Protein AF-A0A1Y3G9Q3-F1 (afdb_monomer_lite)

Organism: NCBI:txid1927129

pLDDT: mean 92.78, std 6.68, range [58.56, 98.31]

Sequence (67 aa):
MLDPEGNTTKRSLELLGYNNVNQVRVGKKIFLEIDGSSKEQVIEDVDKMCRKLLANPVIHNYEIRVD

Radius of gyration: 16.41 Å; chains: 1; bounding box: 32×18×43 Å

InterPro domains:
  IPR003850 Phosphoribosylformylglycinamidine synthase subunit PurS [PF02700] (1-66)
  IPR003850 Phosphoribosylformylglycinamidine synthase subunit PurS [PTHR34696] (1-66)
  IPR003850 Phosphoribosylformylglycinamidine synthase subunit PurS [TIGR00302] (1-66)
  IPR036604 Phosphoribosylformylglycinamidine synthase subunit PurS-like superfamily [G3DSA:3.30.1280.10] (1-67)
  IPR036604 Phosphoribosylformylglycinamidine synthase subunit PurS-like superfamily [SSF82697] (1-65)

Structure (mmCIF, N/CA/C/O backbone):
data_AF-A0A1Y3G9Q3-F1
#
_entry.id   AF-A0A1Y3G9Q3-F1
#
loop_
_atom_site.group_PDB
_atom_site.id
_atom_site.type_symbol
_atom_site.label_atom_id
_atom_site.label_alt_id
_atom_site.label_comp_id
_atom_site.label_asym_id
_atom_site.label_entity_id
_atom_site.label_seq_id
_atom_site.pdbx_PDB_ins_code
_atom_site.Cartn_x
_atom_site.Cartn_y
_atom_site.Cartn_z
_atom_site.occupancy
_atom_site.B_iso_or_equiv
_atom_site.auth_seq_id
_atom_site.auth_comp_id
_atom_site.auth_asym_id
_atom_site.auth_atom_id
_atom_site.pdbx_PDB_model_num
ATOM 1 N N . MET A 1 1 ? 8.887 10.186 -2.509 1.00 58.56 1 MET A N 1
ATOM 2 C CA . MET A 1 1 ? 9.851 9.068 -2.527 1.00 58.56 1 MET A CA 1
ATOM 3 C C . MET A 1 1 ? 10.009 8.617 -3.968 1.00 58.56 1 MET A C 1
ATOM 5 O O . MET A 1 1 ? 8.991 8.506 -4.642 1.00 58.56 1 MET A O 1
ATOM 9 N N . LEU A 1 2 ? 11.238 8.440 -4.460 1.00 64.38 2 LEU A N 1
ATOM 10 C CA . LEU A 1 2 ? 11.450 7.756 -5.740 1.00 64.38 2 LEU A CA 1
ATOM 11 C C . LEU A 1 2 ? 10.940 6.318 -5.565 1.00 64.38 2 LEU A C 1
ATOM 13 O O . LEU A 1 2 ? 11.289 5.700 -4.567 1.00 64.38 2 LEU A O 1
ATOM 17 N N . ASP A 1 3 ? 10.110 5.825 -6.481 1.00 82.19 3 ASP A N 1
ATOM 18 C CA . ASP A 1 3 ? 9.649 4.431 -6.539 1.00 82.19 3 ASP A CA 1
ATOM 19 C C . ASP A 1 3 ? 10.424 3.739 -7.679 1.00 82.19 3 ASP A C 1
ATOM 21 O O . ASP A 1 3 ? 10.031 3.850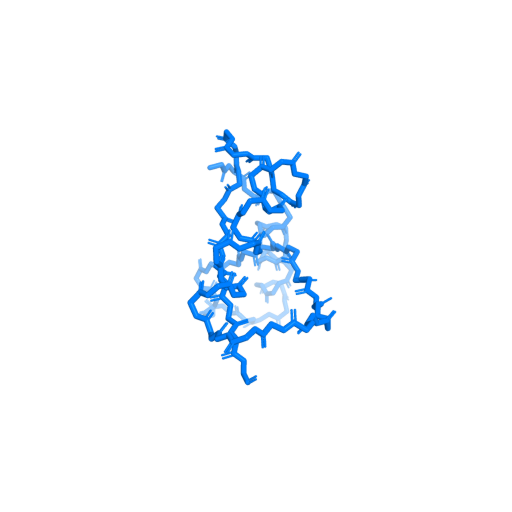 -8.848 1.00 82.19 3 ASP A O 1
ATOM 25 N N . PRO A 1 4 ? 11.593 3.120 -7.399 1.00 88.50 4 PRO A N 1
ATOM 26 C CA . PRO A 1 4 ? 12.423 2.508 -8.436 1.00 88.50 4 PRO A CA 1
ATOM 27 C C . PRO A 1 4 ? 11.703 1.358 -9.144 1.00 88.50 4 PRO A C 1
ATOM 29 O O . PRO A 1 4 ? 11.938 1.117 -10.330 1.00 88.50 4 PRO A O 1
ATOM 32 N N . GLU A 1 5 ? 10.810 0.673 -8.433 1.00 91.12 5 GLU A N 1
ATOM 33 C CA . GLU A 1 5 ? 10.045 -0.456 -8.947 1.00 91.12 5 GLU A CA 1
ATOM 34 C C . GLU A 1 5 ? 8.966 0.014 -9.928 1.00 91.12 5 GLU A C 1
ATOM 36 O O . GLU A 1 5 ? 8.874 -0.503 -11.045 1.00 91.12 5 GLU A O 1
ATOM 41 N N . GLY A 1 6 ? 8.233 1.077 -9.579 1.00 94.75 6 GLY A N 1
ATOM 42 C CA . GLY A 1 6 ? 7.297 1.743 -10.487 1.00 94.75 6 GLY A CA 1
ATOM 43 C C . GLY A 1 6 ? 7.976 2.231 -11.768 1.00 94.75 6 GLY A C 1
ATOM 44 O O . GLY A 1 6 ? 7.495 1.967 -12.870 1.00 94.75 6 GLY A O 1
ATOM 45 N N . ASN A 1 7 ? 9.150 2.859 -11.657 1.00 94.44 7 ASN A N 1
ATOM 46 C CA . ASN A 1 7 ? 9.911 3.305 -12.830 1.00 94.44 7 ASN A CA 1
ATOM 47 C C . ASN A 1 7 ? 10.368 2.145 -13.724 1.00 94.44 7 ASN A C 1
ATOM 49 O O . ASN A 1 7 ? 10.298 2.246 -14.949 1.00 94.44 7 ASN A O 1
ATOM 53 N N . THR A 1 8 ? 10.827 1.048 -13.123 1.00 95.88 8 THR A N 1
ATOM 54 C CA . THR A 1 8 ? 11.242 -0.150 -13.866 1.00 95.88 8 THR A CA 1
ATOM 55 C C . THR A 1 8 ? 10.052 -0.764 -14.597 1.00 95.88 8 THR A C 1
ATOM 57 O O . THR A 1 8 ? 10.128 -1.010 -15.798 1.00 95.88 8 THR A O 1
ATOM 60 N N . THR A 1 9 ? 8.918 -0.901 -13.910 1.00 96.62 9 THR A N 1
ATOM 61 C CA . THR A 1 9 ? 7.677 -1.434 -14.486 1.00 96.62 9 THR A CA 1
ATOM 62 C C .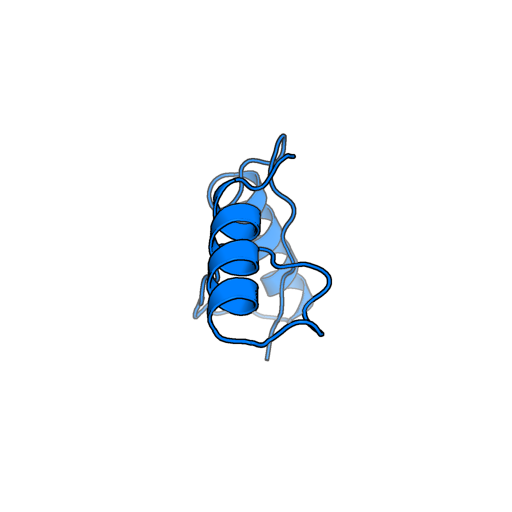 THR A 1 9 ? 7.161 -0.557 -15.627 1.00 96.62 9 THR A C 1
ATOM 64 O O . THR A 1 9 ? 6.790 -1.077 -16.678 1.00 96.62 9 THR A O 1
ATOM 67 N N . LYS A 1 10 ? 7.194 0.776 -15.476 1.00 97.31 10 LYS A N 1
ATOM 68 C CA . LYS A 1 10 ? 6.833 1.720 -16.547 1.00 97.31 10 LYS A CA 1
ATOM 69 C C . LYS A 1 10 ? 7.679 1.493 -17.800 1.00 97.31 10 LYS A C 1
ATOM 71 O O . LYS A 1 10 ? 7.122 1.370 -18.884 1.00 97.31 10 LYS A O 1
ATOM 76 N N . ARG A 1 11 ? 9.003 1.378 -17.652 1.00 96.56 11 ARG A N 1
ATOM 77 C CA . ARG A 1 11 ? 9.910 1.101 -18.780 1.00 96.56 11 ARG A CA 1
ATOM 78 C C . ARG A 1 11 ? 9.597 -0.233 -19.455 1.00 96.56 11 ARG A C 1
ATOM 80 O O . ARG A 1 11 ? 9.608 -0.313 -20.677 1.00 96.56 11 ARG A O 1
ATOM 87 N N . SER A 1 12 ? 9.289 -1.275 -18.683 1.00 97.94 12 SER A N 1
ATOM 88 C CA . SER A 1 12 ? 8.863 -2.561 -19.247 1.00 97.94 12 SER A CA 1
ATOM 89 C C . SER A 1 12 ? 7.571 -2.433 -20.060 1.00 97.94 12 SER A C 1
ATOM 91 O O . SER A 1 12 ? 7.484 -3.004 -21.142 1.00 97.94 12 SER A O 1
ATOM 93 N N . LEU A 1 13 ? 6.593 -1.657 -19.586 1.00 98.12 13 LEU A N 1
ATOM 94 C CA . LEU A 1 13 ? 5.352 -1.391 -20.324 1.00 98.12 13 LEU A CA 1
ATOM 95 C C . LEU A 1 13 ? 5.604 -0.607 -21.622 1.00 98.12 13 LEU A C 1
ATOM 97 O O . LEU A 1 13 ? 5.024 -0.946 -22.652 1.00 98.12 13 LEU A O 1
ATOM 101 N N . GLU A 1 14 ? 6.504 0.380 -21.601 1.00 97.81 14 GLU A N 1
ATOM 102 C CA . GLU A 1 14 ? 6.931 1.117 -22.801 1.00 97.81 14 GLU A CA 1
ATOM 103 C C . GLU A 1 14 ? 7.565 0.182 -23.844 1.00 97.81 14 GLU A C 1
ATOM 105 O O . GLU A 1 14 ? 7.187 0.221 -25.014 1.00 97.81 14 GLU A O 1
ATOM 110 N N . LEU A 1 15 ? 8.465 -0.719 -23.425 1.00 98.00 15 LEU A N 1
ATOM 111 C CA . LEU A 1 15 ? 9.086 -1.718 -24.311 1.00 98.00 15 LEU A CA 1
ATOM 112 C C . LEU A 1 15 ? 8.069 -2.692 -24.929 1.00 98.00 15 LEU A C 1
ATOM 114 O O . LEU A 1 15 ? 8.303 -3.209 -26.020 1.00 98.00 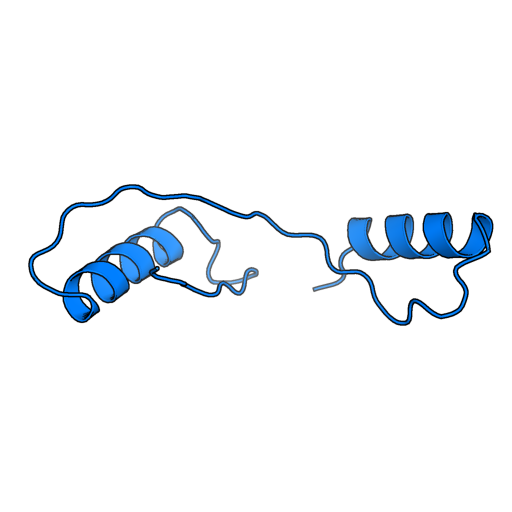15 LEU A O 1
ATOM 118 N N . LEU A 1 16 ? 6.941 -2.928 -24.255 1.00 98.31 16 LEU A N 1
ATOM 119 C CA . LEU A 1 16 ? 5.825 -3.737 -24.756 1.00 98.31 16 LEU A CA 1
ATOM 120 C C . LEU A 1 16 ? 4.851 -2.942 -25.651 1.00 98.31 16 LEU A C 1
ATOM 122 O O . LEU A 1 16 ? 3.871 -3.504 -26.133 1.00 98.31 16 LEU A O 1
ATOM 126 N N . GLY A 1 17 ? 5.107 -1.651 -25.892 1.00 98.31 17 GLY A N 1
ATOM 127 C CA . GLY A 1 17 ? 4.307 -0.787 -26.766 1.00 98.31 17 GLY A CA 1
ATOM 128 C C . GLY A 1 17 ? 3.213 0.023 -26.061 1.00 98.31 17 GLY A C 1
ATOM 129 O O . GLY A 1 17 ? 2.505 0.789 -26.720 1.00 98.31 17 GLY A O 1
ATOM 130 N N . TYR A 1 18 ? 3.078 -0.078 -24.735 1.00 98.31 18 TYR A N 1
ATOM 131 C CA . TYR A 1 18 ? 2.087 0.668 -23.949 1.00 98.31 18 TYR A CA 1
ATOM 132 C C . TYR A 1 18 ? 2.569 2.090 -23.618 1.00 98.31 18 TYR A C 1
ATOM 134 O O . TYR A 1 18 ? 2.803 2.451 -22.466 1.00 98.31 18 TYR A O 1
ATOM 142 N N . ASN A 1 19 ? 2.700 2.927 -24.647 1.00 95.88 19 ASN A N 1
ATOM 143 C CA . ASN A 1 19 ? 3.235 4.291 -24.528 1.00 95.88 19 ASN A CA 1
ATOM 144 C C . ASN A 1 19 ? 2.278 5.299 -23.857 1.00 95.88 19 ASN A C 1
ATOM 146 O O . ASN A 1 19 ? 2.655 6.441 -23.617 1.00 95.88 19 ASN A O 1
ATOM 150 N N . ASN A 1 20 ? 1.036 4.905 -23.559 1.00 97.50 20 ASN A N 1
ATOM 151 C CA . ASN A 1 20 ? 0.032 5.752 -22.906 1.00 97.50 20 ASN A CA 1
ATOM 152 C C . ASN A 1 20 ? 0.080 5.696 -21.364 1.00 97.50 20 ASN A C 1
ATOM 154 O O . ASN A 1 20 ? -0.737 6.335 -20.699 1.00 97.50 20 ASN A O 1
ATOM 158 N N . VAL A 1 21 ? 1.007 4.930 -20.779 1.00 97.38 21 VAL A N 1
ATOM 159 C CA . VAL A 1 21 ? 1.165 4.821 -19.323 1.00 97.38 21 VAL A CA 1
ATOM 160 C C . VAL A 1 21 ? 2.075 5.935 -18.807 1.00 97.38 21 VAL A C 1
ATOM 162 O O . VAL A 1 21 ? 3.299 5.871 -18.898 1.00 97.38 21 VAL A O 1
ATOM 165 N N . ASN A 1 22 ? 1.472 6.961 -18.208 1.00 95.19 22 ASN A N 1
ATOM 166 C CA . ASN A 1 22 ? 2.210 8.140 -17.744 1.00 95.19 22 ASN A CA 1
ATOM 167 C C . ASN A 1 22 ? 2.984 7.902 -16.441 1.00 95.19 22 ASN A C 1
ATOM 169 O O . ASN A 1 22 ? 4.056 8.470 -16.237 1.00 95.19 22 ASN A O 1
ATOM 173 N N . GLN A 1 23 ? 2.456 7.063 -15.551 1.00 94.38 23 GLN A N 1
ATOM 174 C CA . GLN A 1 23 ? 3.052 6.783 -14.252 1.00 94.38 23 GLN A CA 1
ATOM 175 C C . GLN A 1 23 ? 2.633 5.394 -13.776 1.00 94.38 23 GLN A C 1
ATOM 177 O O . GLN A 1 23 ? 1.478 5.003 -13.929 1.00 94.38 23 GLN A O 1
ATOM 182 N N . VAL A 1 24 ? 3.565 4.677 -13.153 1.00 94.81 24 VAL A N 1
ATOM 183 C CA . VAL A 1 24 ? 3.288 3.446 -12.410 1.00 94.81 24 VAL A CA 1
ATOM 184 C C . VAL A 1 24 ? 3.692 3.687 -10.962 1.00 94.81 24 VAL A C 1
ATOM 186 O O . VAL A 1 24 ? 4.721 4.308 -10.697 1.00 94.81 24 VAL A O 1
ATOM 189 N N . ARG A 1 25 ? 2.860 3.221 -10.033 1.00 91.00 25 ARG A N 1
ATOM 190 C CA . ARG A 1 25 ? 3.162 3.186 -8.602 1.00 91.00 25 ARG A CA 1
ATOM 191 C C . ARG A 1 25 ? 3.004 1.754 -8.132 1.00 91.00 25 ARG A C 1
ATOM 193 O O . ARG A 1 25 ? 1.972 1.145 -8.411 1.00 91.00 25 ARG A O 1
ATOM 200 N N . VAL A 1 26 ? 3.997 1.247 -7.419 1.00 89.38 26 VAL A N 1
ATOM 201 C CA . VAL A 1 26 ? 3.933 -0.067 -6.784 1.00 89.38 26 VAL A CA 1
ATOM 202 C C . VAL A 1 26 ? 3.751 0.131 -5.285 1.00 89.38 26 VAL A C 1
ATOM 204 O O . VAL A 1 26 ? 4.297 1.050 -4.676 1.00 89.38 26 VAL A O 1
ATOM 207 N N . GLY A 1 27 ? 2.897 -0.690 -4.685 1.00 87.88 27 GLY A N 1
ATOM 208 C CA . GLY A 1 27 ? 2.553 -0.577 -3.278 1.00 87.88 27 GLY A CA 1
ATOM 209 C C . GLY A 1 27 ? 1.959 -1.866 -2.736 1.00 87.88 27 GLY A C 1
ATOM 210 O O . GLY A 1 27 ? 1.605 -2.778 -3.482 1.00 87.88 27 GLY A O 1
ATOM 211 N N . LYS A 1 28 ? 1.847 -1.934 -1.411 1.00 89.50 28 LYS A N 1
ATOM 212 C CA . LYS A 1 28 ? 1.296 -3.090 -0.705 1.00 89.50 28 LYS A CA 1
ATOM 213 C C . LYS A 1 28 ? -0.211 -2.925 -0.519 1.00 89.50 28 LYS A C 1
ATOM 215 O O . LYS A 1 28 ? -0.657 -1.869 -0.079 1.00 89.50 28 LYS A O 1
ATOM 220 N N . LYS A 1 29 ? -0.981 -3.981 -0.790 1.00 93.62 29 LYS A N 1
ATOM 221 C CA . LYS A 1 29 ? -2.397 -4.083 -0.409 1.00 93.62 29 LYS A CA 1
ATOM 222 C C . LYS A 1 29 ? -2.533 -5.110 0.712 1.00 93.62 29 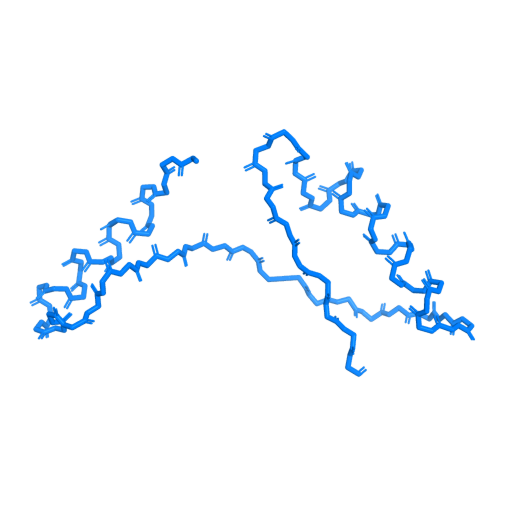LYS A C 1
ATOM 224 O O . LYS A 1 29 ? -2.006 -6.213 0.591 1.00 93.62 29 LYS A O 1
ATOM 229 N N . ILE A 1 30 ? -3.195 -4.731 1.801 1.00 95.00 30 ILE A N 1
ATOM 230 C CA . ILE A 1 30 ? -3.421 -5.585 2.972 1.00 95.00 30 ILE A CA 1
ATOM 231 C C . ILE A 1 30 ? -4.929 -5.754 3.118 1.00 95.00 30 ILE A C 1
ATOM 233 O O . ILE A 1 30 ? -5.655 -4.763 3.127 1.00 95.00 30 ILE A O 1
ATOM 237 N N . PHE A 1 31 ? -5.382 -7.001 3.200 1.00 96.19 31 PHE A N 1
ATOM 238 C CA . PHE A 1 31 ? -6.769 -7.338 3.494 1.00 96.19 31 PHE A CA 1
ATOM 239 C C . PHE A 1 31 ? -6.858 -7.747 4.957 1.00 96.19 31 PHE A C 1
ATOM 241 O O . PHE A 1 31 ? -6.034 -8.533 5.426 1.00 96.19 31 PHE A O 1
ATOM 248 N N . LEU A 1 32 ? -7.827 -7.177 5.663 1.00 94.88 32 LEU A N 1
ATOM 249 C CA . LEU A 1 32 ? -8.079 -7.441 7.069 1.00 94.88 32 LEU A CA 1
ATOM 250 C C . LEU A 1 32 ? -9.538 -7.852 7.206 1.00 94.88 32 LEU A C 1
ATOM 252 O O . LEU A 1 32 ? -10.421 -7.167 6.697 1.00 94.88 32 LEU A O 1
ATOM 256 N N . GLU A 1 33 ? -9.763 -8.952 7.903 1.00 95.69 33 GLU A N 1
ATOM 257 C CA . GLU A 1 33 ? -11.068 -9.305 8.442 1.00 95.69 33 GLU A CA 1
ATOM 258 C C . GLU A 1 33 ? -11.035 -8.917 9.919 1.00 95.69 33 GLU A C 1
ATOM 260 O O . GLU A 1 33 ? -10.128 -9.324 10.651 1.00 95.69 33 GLU A O 1
ATOM 265 N N . ILE A 1 34 ? -11.934 -8.024 10.325 1.00 93.19 34 ILE A N 1
ATOM 266 C CA . ILE A 1 34 ? -11.924 -7.414 11.652 1.00 93.19 34 ILE A CA 1
ATOM 267 C C . ILE A 1 34 ? -13.355 -7.201 12.129 1.00 93.19 34 ILE A C 1
ATOM 269 O O . ILE A 1 34 ? -14.185 -6.645 11.411 1.00 93.19 34 ILE A O 1
ATOM 273 N N . ASP A 1 35 ? -13.621 -7.623 13.359 1.00 94.38 35 ASP A N 1
ATOM 274 C CA . ASP A 1 35 ? -14.881 -7.343 14.031 1.00 94.38 35 ASP A CA 1
ATOM 275 C C . ASP A 1 35 ? -14.877 -5.920 14.596 1.00 94.38 35 ASP A C 1
ATOM 277 O O . ASP A 1 35 ? -13.874 -5.442 15.131 1.00 94.38 35 ASP A O 1
ATOM 281 N N . GLY A 1 36 ? -16.022 -5.246 14.536 1.00 91.50 36 GLY A N 1
ATOM 282 C CA . GLY A 1 36 ? -16.181 -3.929 15.135 1.00 91.50 36 GLY A CA 1
ATOM 283 C C . GLY A 1 36 ? -17.638 -3.546 15.332 1.00 91.50 36 GLY A C 1
ATOM 284 O O . GLY A 1 36 ? -18.536 -4.032 14.649 1.00 91.50 36 GLY A O 1
ATOM 285 N N . SE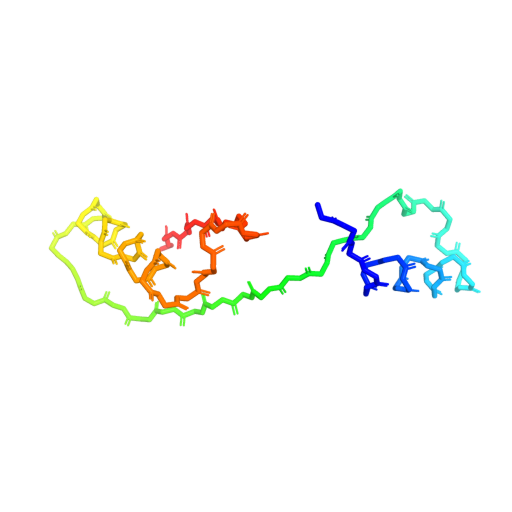R A 1 37 ? -17.872 -2.664 16.297 1.00 91.25 37 SER A N 1
ATOM 286 C CA . SER A 1 37 ? -19.208 -2.179 16.654 1.00 91.25 37 SER A CA 1
ATOM 287 C C . SER A 1 37 ? -19.724 -1.081 15.719 1.00 91.25 37 SER A C 1
ATOM 289 O O . SER A 1 37 ? -20.930 -0.847 15.663 1.00 91.25 37 SER A O 1
ATOM 291 N N . SER A 1 38 ? -18.832 -0.408 14.986 1.00 95.31 38 SER A N 1
ATOM 292 C CA . SER A 1 38 ? -19.172 0.555 13.937 1.00 95.31 38 SER A CA 1
ATOM 293 C C . SER A 1 38 ? -18.039 0.697 12.918 1.00 95.31 38 SER A C 1
ATOM 295 O O . SER A 1 38 ? -16.887 0.345 13.188 1.00 95.31 38 SER A O 1
ATOM 297 N N . LYS A 1 39 ? -18.357 1.263 11.749 1.00 94.00 39 LYS A N 1
ATOM 298 C CA . LYS A 1 39 ? -17.376 1.546 10.693 1.00 94.00 39 LYS A CA 1
ATOM 299 C C . LYS A 1 39 ? -16.299 2.526 11.168 1.00 94.00 39 LYS A C 1
ATOM 301 O O . LYS A 1 39 ? -15.128 2.351 10.848 1.00 94.00 39 LYS A O 1
ATOM 306 N N . GLU A 1 40 ? -16.682 3.534 11.945 1.00 95.31 40 GLU A N 1
ATOM 307 C CA . GLU A 1 40 ? -15.776 4.558 12.471 1.00 95.31 40 GLU A CA 1
ATOM 308 C C . GLU A 1 40 ? -14.764 3.949 13.444 1.00 95.31 40 GLU A C 1
ATOM 310 O O . GLU A 1 40 ? -13.570 4.222 13.327 1.00 95.31 40 GLU A O 1
ATOM 315 N N . GLN A 1 41 ? -15.227 3.069 14.342 1.00 95.50 41 GLN A N 1
ATOM 316 C CA . GLN A 1 41 ? -14.358 2.363 15.283 1.00 95.50 41 GLN A CA 1
ATOM 317 C C . GLN A 1 41 ? -13.345 1.478 14.545 1.00 95.50 41 GLN A C 1
ATOM 319 O O . GLN A 1 41 ? -12.151 1.531 14.837 1.00 95.50 41 GLN A O 1
ATOM 324 N N . VAL A 1 42 ? -13.801 0.720 13.539 1.00 96.56 42 VAL A N 1
ATOM 325 C CA . VAL A 1 42 ? -12.921 -0.122 12.710 1.00 96.56 42 VAL A CA 1
ATOM 326 C C . VAL A 1 42 ? -11.856 0.716 12.004 1.00 96.56 42 VAL A C 1
ATOM 328 O O . VAL A 1 42 ? -10.682 0.351 12.008 1.00 96.56 42 VAL A O 1
ATOM 331 N N . ILE A 1 43 ? -12.232 1.856 11.418 1.00 96.12 43 ILE A N 1
ATOM 332 C CA . ILE A 1 43 ? -11.278 2.740 10.734 1.00 96.12 43 ILE A CA 1
ATOM 333 C C . ILE A 1 43 ? -10.233 3.281 11.716 1.00 96.12 43 ILE A C 1
ATOM 335 O O . ILE A 1 43 ? -9.049 3.301 11.380 1.00 96.12 43 ILE A O 1
ATOM 339 N N . GLU A 1 44 ? -10.637 3.692 12.920 1.00 96.44 44 GLU A N 1
ATOM 340 C CA . GLU A 1 44 ? -9.706 4.199 13.933 1.00 96.44 44 GLU A CA 1
ATOM 341 C C . GLU A 1 44 ? -8.705 3.122 14.382 1.00 96.44 44 GLU A C 1
ATOM 343 O O . GLU A 1 44 ? -7.507 3.390 14.529 1.00 96.44 44 GLU A O 1
ATOM 348 N N . ASP A 1 45 ? -9.172 1.887 14.560 1.00 96.62 45 ASP A N 1
ATOM 349 C CA . ASP A 1 45 ? -8.313 0.774 14.953 1.00 96.62 45 ASP A CA 1
ATOM 350 C C . ASP A 1 45 ? -7.342 0.383 13.835 1.00 96.62 45 ASP A C 1
ATOM 352 O O . ASP A 1 45 ? -6.145 0.214 14.093 1.00 96.62 45 ASP A O 1
ATOM 356 N N . VAL A 1 46 ? -7.799 0.344 12.580 1.00 97.00 46 VAL A N 1
ATOM 357 C CA . VAL A 1 46 ? -6.925 0.096 11.424 1.00 97.00 46 VAL A CA 1
ATOM 358 C C . VAL A 1 46 ? -5.917 1.237 11.230 1.00 97.00 46 VAL A C 1
ATOM 360 O O . VAL A 1 46 ? -4.751 0.967 10.939 1.00 97.00 46 VAL A O 1
ATOM 363 N N . ASP A 1 47 ? -6.288 2.500 11.467 1.00 95.88 47 ASP A N 1
ATOM 364 C CA . ASP A 1 47 ? -5.347 3.630 11.420 1.00 95.88 47 ASP A CA 1
ATOM 365 C C . ASP A 1 47 ? -4.225 3.472 12.457 1.00 95.88 47 ASP A C 1
ATOM 367 O O . ASP A 1 47 ? -3.040 3.626 12.140 1.00 95.88 47 ASP A O 1
ATOM 371 N N . LYS A 1 48 ? -4.569 3.060 13.685 1.00 96.12 48 LYS A N 1
ATOM 372 C CA . LYS A 1 48 ? -3.579 2.744 14.727 1.00 96.12 48 LYS A CA 1
ATOM 373 C C . LYS A 1 48 ? -2.662 1.598 14.300 1.00 96.12 48 LYS A C 1
ATOM 375 O O . LYS A 1 48 ? -1.451 1.689 14.521 1.00 96.12 48 LYS A O 1
ATOM 380 N N . MET A 1 49 ? -3.199 0.539 13.689 1.00 96.19 49 MET A N 1
ATOM 381 C CA . MET A 1 49 ? -2.398 -0.576 13.164 1.00 96.19 49 MET A CA 1
ATOM 382 C C . MET A 1 49 ? -1.439 -0.107 12.064 1.00 96.19 49 MET A C 1
ATOM 384 O O . MET A 1 49 ? -0.260 -0.472 12.079 1.00 96.19 49 MET A O 1
ATOM 388 N N . CYS A 1 50 ? -1.904 0.750 11.152 1.00 95.62 50 CYS A N 1
ATOM 389 C CA . CYS A 1 50 ? -1.081 1.341 10.103 1.00 95.62 50 CYS A CA 1
ATOM 390 C C . CYS A 1 50 ? 0.069 2.167 10.667 1.00 95.62 50 CYS A C 1
ATOM 392 O O . CYS A 1 50 ? 1.212 1.922 10.296 1.00 95.62 50 CYS A O 1
ATOM 394 N N . ARG A 1 51 ? -0.194 3.076 11.611 1.00 93.31 51 ARG A N 1
ATOM 395 C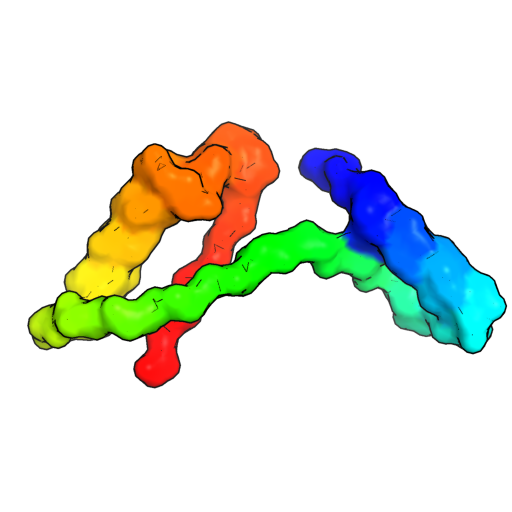 CA . ARG A 1 51 ? 0.851 3.920 12.217 1.00 93.31 51 ARG A CA 1
ATOM 396 C C . ARG A 1 51 ? 1.873 3.137 13.032 1.00 93.31 51 ARG A C 1
ATOM 398 O O . ARG A 1 51 ? 3.034 3.535 13.085 1.00 93.31 51 ARG A O 1
ATOM 405 N N . LYS A 1 52 ? 1.436 2.078 13.719 1.00 94.00 52 LYS A N 1
ATOM 406 C CA . LYS A 1 52 ? 2.298 1.291 14.613 1.00 94.00 52 LYS A CA 1
ATOM 407 C C . LYS A 1 52 ? 3.106 0.225 13.885 1.00 94.00 52 LYS A C 1
ATOM 409 O O . LYS A 1 52 ? 4.188 -0.112 14.355 1.00 94.00 52 LYS A O 1
ATOM 414 N N . LEU A 1 53 ? 2.568 -0.345 12.806 1.00 94.62 53 LEU A N 1
ATOM 415 C CA . LEU A 1 53 ? 3.140 -1.546 12.203 1.00 94.62 53 LEU A CA 1
ATOM 416 C C . LEU A 1 53 ? 3.002 -1.608 10.682 1.00 94.62 53 LEU A C 1
ATOM 418 O O . LEU A 1 53 ? 3.990 -1.870 9.999 1.00 94.62 53 LEU A O 1
ATOM 422 N N . LEU A 1 54 ? 1.790 -1.443 10.142 1.00 94.44 54 LEU A N 1
ATOM 423 C CA . LEU A 1 54 ? 1.534 -1.820 8.743 1.00 94.44 54 LEU A CA 1
ATOM 424 C C . LEU A 1 54 ? 2.146 -0.835 7.736 1.00 94.44 54 LEU A C 1
ATOM 426 O O . LEU A 1 54 ? 2.430 -1.216 6.599 1.00 94.44 54 LEU A O 1
ATOM 430 N N . ALA A 1 55 ? 2.384 0.407 8.155 1.00 92.50 55 ALA A N 1
ATOM 431 C CA . ALA A 1 55 ? 3.043 1.439 7.376 1.00 92.50 55 ALA A CA 1
ATOM 432 C C . ALA A 1 55 ? 4.128 2.127 8.214 1.00 92.50 55 ALA A C 1
ATOM 434 O O . ALA A 1 55 ? 3.992 2.317 9.418 1.00 92.50 55 ALA A O 1
ATOM 435 N N . ASN A 1 56 ? 5.215 2.543 7.563 1.00 88.12 56 ASN A N 1
ATOM 436 C CA . ASN A 1 56 ? 6.169 3.441 8.194 1.00 88.12 56 ASN A CA 1
ATOM 437 C C . ASN A 1 56 ? 5.658 4.878 7.989 1.00 88.12 56 ASN A C 1
ATOM 439 O O . ASN A 1 56 ? 5.683 5.350 6.849 1.00 88.12 56 ASN A O 1
ATOM 443 N N . PRO A 1 57 ? 5.226 5.587 9.046 1.00 82.38 57 PRO A N 1
ATOM 444 C CA . PRO A 1 57 ? 4.575 6.890 8.917 1.00 82.38 57 PRO A CA 1
ATOM 445 C C . PRO A 1 57 ? 5.491 7.990 8.360 1.00 82.38 57 PRO A C 1
ATOM 447 O O . PRO A 1 57 ? 4.997 9.031 7.940 1.00 82.38 57 PRO A O 1
ATOM 450 N N . VAL A 1 58 ? 6.814 7.785 8.344 1.00 86.81 58 VAL A N 1
ATOM 451 C CA . VAL A 1 58 ? 7.774 8.763 7.803 1.00 86.81 58 VAL A CA 1
ATOM 452 C C . VAL A 1 58 ? 7.844 8.707 6.275 1.00 86.81 58 VAL A C 1
ATOM 454 O O . VAL A 1 58 ? 8.074 9.727 5.630 1.00 86.81 58 VAL A O 1
ATOM 457 N N . ILE A 1 59 ? 7.669 7.523 5.681 1.00 85.00 59 ILE A N 1
ATOM 458 C CA . ILE A 1 59 ? 7.959 7.290 4.255 1.00 85.00 59 ILE A CA 1
ATOM 459 C C . ILE A 1 59 ? 6.775 6.733 3.458 1.00 85.00 59 ILE A C 1
ATOM 461 O O . ILE A 1 59 ? 6.795 6.795 2.228 1.00 85.00 59 ILE A O 1
ATOM 465 N N . HIS A 1 60 ? 5.745 6.201 4.121 1.00 87.56 60 HIS A N 1
ATOM 466 C CA . HIS A 1 60 ? 4.597 5.570 3.475 1.00 87.56 60 HIS A CA 1
ATOM 467 C C . HIS A 1 60 ? 3.310 6.360 3.716 1.00 87.56 60 HIS A C 1
ATOM 469 O O . HIS A 1 60 ? 2.972 6.701 4.844 1.00 87.56 60 HIS A O 1
ATOM 475 N N . ASN A 1 61 ? 2.555 6.555 2.635 1.00 89.00 61 ASN A N 1
ATOM 476 C CA . ASN A 1 61 ? 1.148 6.942 2.690 1.00 89.00 61 ASN A CA 1
ATOM 477 C C . ASN A 1 61 ? 0.289 5.679 2.550 1.00 89.00 61 ASN A C 1
ATOM 479 O O . ASN A 1 61 ? 0.673 4.764 1.818 1.00 89.00 61 ASN A O 1
ATOM 483 N N . TYR A 1 62 ? -0.873 5.644 3.199 1.00 93.50 62 TYR A N 1
ATOM 484 C CA . TYR A 1 62 ? -1.848 4.558 3.073 1.00 93.50 62 TYR A CA 1
ATOM 485 C C . TYR A 1 62 ? -3.272 5.108 2.947 1.00 93.50 62 TYR A C 1
ATOM 487 O O . TYR A 1 62 ? -3.552 6.241 3.330 1.00 93.50 62 TYR A O 1
ATOM 495 N N . GLU A 1 63 ? -4.161 4.286 2.398 1.00 94.56 63 GLU A N 1
ATOM 496 C CA . GLU A 1 63 ? -5.596 4.542 2.291 1.00 94.56 63 GLU A CA 1
ATOM 497 C C . GLU A 1 63 ? -6.325 3.352 2.920 1.00 94.56 63 GLU A C 1
ATOM 499 O O . GLU A 1 63 ? -5.954 2.202 2.675 1.00 94.56 63 GLU A O 1
ATOM 504 N N . ILE A 1 64 ? -7.341 3.625 3.739 1.00 95.38 64 ILE A N 1
ATOM 505 C CA . ILE A 1 64 ? -8.183 2.600 4.361 1.00 95.38 64 ILE A CA 1
ATOM 506 C C . ILE A 1 64 ? -9.501 2.561 3.591 1.00 95.38 64 ILE A C 1
ATOM 508 O O . ILE A 1 64 ? -10.160 3.587 3.433 1.00 95.38 64 ILE A O 1
ATOM 512 N N . ARG A 1 65 ? -9.886 1.373 3.123 1.00 94.56 65 ARG A N 1
ATOM 513 C CA . ARG A 1 65 ? -11.202 1.108 2.534 1.00 94.56 65 ARG A CA 1
ATOM 514 C C . ARG A 1 65 ? -11.881 0.014 3.336 1.00 94.56 65 ARG A C 1
ATOM 516 O O . ARG A 1 65 ? -11.234 -0.960 3.707 1.00 94.56 65 ARG A O 1
ATOM 523 N N . VAL A 1 66 ? -13.159 0.227 3.611 1.00 91.44 66 VAL A N 1
ATOM 524 C CA . VAL A 1 66 ? -14.021 -0.704 4.337 1.00 91.44 66 VAL A CA 1
ATOM 525 C C . VAL A 1 66 ? -15.256 -0.896 3.475 1.00 91.44 66 VAL A C 1
ATOM 527 O O . VAL A 1 66 ? -15.959 0.091 3.200 1.00 91.44 66 VAL A O 1
ATOM 530 N N . ASP A 1 67 ? -15.448 -2.143 3.061 1.00 86.62 67 ASP A N 1
ATOM 531 C CA . ASP A 1 67 ? -16.502 -2.618 2.167 1.00 86.62 67 ASP A CA 1
ATOM 532 C C . ASP A 1 67 ? -17.578 -3.375 2.957 1.00 86.62 67 ASP A C 1
ATOM 534 O O . ASP A 1 67 ? -17.216 -4.032 3.961 1.00 86.62 67 ASP A O 1
#

Foldseek 3Di:
DDQVVFVVVVVVCVVVVNPVCPTGDDDDDDDDDDDDPDPVRVVVVVVVCCPPPVDPVVPDDDDDDDD

Secondary structure (DSSP, 8-state):
---HHHHHHHHHHHHTT-TT----------------SSHHHHHHHHHHHIIIIIS-TTT--------